Protein AF-A0A967P943-F1 (afdb_monomer)

Mean predicted aligned error: 12.05 Å

Nearest PDB structures (foldseek):
  6o35-assembly1_B-2  TM=4.585E-01  e=8.392E+00  synthetic construct
  6o35-assembly1_A  TM=4.595E-01  e=9.631E+00  synthetic construct
  6sgb-assembly1_Cb  TM=3.447E-01  e=5.182E+00  Trypanosoma brucei brucei

Radius of gyration: 23.94 Å; Cα contacts (8 Å, |Δi|>4): 29; chains: 1; bounding box: 72×47×44 Å

Sequence (89 aa):
MSENTDLDEILELLERRNKQNTEQYFIDLQSNEKAILSSASNIFAAYIASGIVASGDEEKFIQKSVNEAIKIALRVEKLVSDAEEEHNI

Secondary structure (DSSP, 8-state):
--S-HHHHHHHHHHHHHHHHTT--------HHHHHHHHHHHHHHHHHHHTT---TT-HHHHHHHHHHHHHHHHHHHHHHHHHHHHHHT-

Foldseek 3Di:
DDDDPVVVVVVVVVVVVVVVVPPPPDDDDDPVRVQLQVQLVVQLVVCVVVVVDDVVCSVVSSVVSSVVSVVVVVVVVVVVVVVVVVVVD

Solvent-accessible surface area (backbone atoms only — not comparable to full-atom values): 5232 Å² total; per-residue (Å²): 141,76,88,52,72,70,55,55,52,50,50,53,52,50,51,54,54,51,60,69,73,62,71,78,81,82,81,88,68,52,74,68,55,49,54,39,49,56,46,13,51,54,49,34,49,51,39,51,76,69,65,72,58,52,94,91,42,54,68,63,45,49,55,48,18,44,54,49,30,50,53,51,51,55,53,50,52,51,54,53,52,56,51,55,55,63,75,77,110

pLDDT: mean 84.33, std 16.13, range [48.97, 98.44]

Structure (mmCIF, N/CA/C/O backbone):
data_AF-A0A967P943-F1
#
_entry.id   AF-A0A967P943-F1
#
loop_
_atom_site.group_PDB
_atom_site.id
_atom_site.type_symbol
_atom_site.label_atom_id
_atom_site.label_alt_id
_atom_site.label_comp_id
_atom_site.label_asym_id
_atom_site.label_entity_id
_atom_site.label_seq_id
_atom_site.pdbx_PDB_ins_code
_atom_site.Cartn_x
_atom_site.Cartn_y
_atom_site.Cartn_z
_atom_site.occupancy
_atom_site.B_iso_or_equiv
_atom_site.auth_seq_id
_atom_site.auth_comp_id
_atom_site.auth_asym_id
_atom_site.auth_atom_id
_atom_site.pdbx_PDB_model_num
ATOM 1 N N . MET A 1 1 ? -48.512 35.062 21.134 1.00 48.97 1 MET A N 1
ATOM 2 C CA . MET A 1 1 ? -47.179 35.050 20.502 1.00 48.97 1 MET A CA 1
ATOM 3 C C . MET A 1 1 ? -46.606 33.655 20.720 1.00 48.97 1 MET A C 1
ATOM 5 O O . MET A 1 1 ? -45.665 33.498 21.485 1.00 48.97 1 MET A O 1
ATOM 9 N N . SER A 1 2 ? -47.297 32.637 20.199 1.00 54.78 2 SER A N 1
ATOM 10 C CA . SER A 1 2 ? -46.847 31.246 20.269 1.00 54.78 2 SER A CA 1
ATOM 11 C C . SER A 1 2 ? -46.057 30.916 19.013 1.00 54.78 2 SER A C 1
ATOM 13 O O . SER A 1 2 ? -46.168 31.619 18.009 1.00 54.78 2 SER A O 1
ATOM 15 N N . GLU A 1 3 ? -45.342 29.800 19.125 1.00 54.62 3 GLU A N 1
ATOM 16 C CA . GLU A 1 3 ? -44.903 28.956 18.019 1.00 54.62 3 GLU A CA 1
ATOM 17 C C . GLU A 1 3 ? -43.743 29.537 17.222 1.00 54.62 3 GLU A C 1
ATOM 19 O O . GLU A 1 3 ? -43.942 30.325 16.307 1.00 54.62 3 GLU A O 1
ATOM 24 N N . ASN A 1 4 ? -42.524 29.127 17.594 1.00 59.84 4 ASN A N 1
ATOM 25 C CA . ASN A 1 4 ? -41.546 28.529 16.663 1.00 59.84 4 ASN A CA 1
ATOM 26 C C . ASN A 1 4 ? -40.118 28.428 17.230 1.00 59.84 4 ASN A C 1
ATOM 28 O O . ASN A 1 4 ? -39.214 28.085 16.485 1.00 59.84 4 ASN A O 1
ATOM 32 N N . THR A 1 5 ? -39.891 28.622 18.534 1.00 61.72 5 THR A N 1
ATOM 33 C CA . THR A 1 5 ? -38.552 28.428 19.132 1.00 61.72 5 THR A CA 1
ATOM 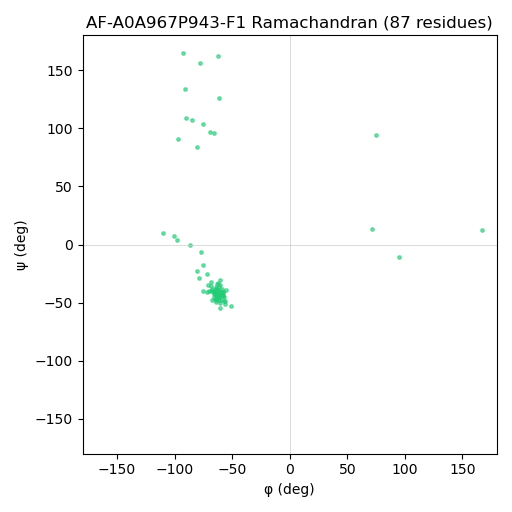34 C C . THR A 1 5 ? -37.982 27.028 18.857 1.00 61.72 5 THR A C 1
ATOM 36 O O . THR A 1 5 ? -36.816 26.905 18.499 1.00 61.72 5 THR A O 1
ATOM 39 N N . ASP A 1 6 ? -38.825 25.992 18.905 1.00 71.44 6 ASP A N 1
ATOM 40 C CA . ASP A 1 6 ? -38.430 24.613 18.581 1.00 71.44 6 ASP A CA 1
ATOM 41 C C . ASP A 1 6 ? -38.116 24.428 17.085 1.00 71.44 6 ASP A C 1
ATOM 43 O O . ASP A 1 6 ? -37.268 23.622 16.711 1.00 71.44 6 ASP A O 1
ATOM 47 N N . LEU A 1 7 ? -38.793 25.176 16.206 1.00 70.50 7 LEU A N 1
ATOM 48 C CA . LEU A 1 7 ? -38.569 25.116 14.761 1.00 70.50 7 LEU A CA 1
ATOM 49 C C . LEU A 1 7 ? -37.266 25.827 14.379 1.00 70.50 7 LEU A C 1
ATOM 51 O O . LEU A 1 7 ? -36.524 25.316 13.543 1.00 70.50 7 LEU A O 1
ATOM 55 N N . ASP A 1 8 ? -36.979 26.960 15.020 1.00 77.12 8 ASP A N 1
ATOM 56 C CA . ASP A 1 8 ? -35.734 27.710 14.851 1.00 77.12 8 ASP A CA 1
ATOM 57 C C . ASP A 1 8 ? -34.528 26.871 15.305 1.00 77.12 8 ASP A C 1
ATOM 59 O O . ASP A 1 8 ? -33.517 26.804 14.606 1.00 77.12 8 ASP A O 1
ATOM 63 N N . GLU A 1 9 ? -34.658 26.142 16.418 1.00 77.06 9 GLU A N 1
ATOM 64 C CA . GLU A 1 9 ? -33.620 25.231 16.914 1.00 77.06 9 GLU A CA 1
ATOM 65 C C . GLU A 1 9 ? -33.410 24.026 15.974 1.00 77.06 9 GLU A C 1
ATOM 67 O O . GLU A 1 9 ? -32.275 23.639 15.678 1.00 77.06 9 GLU A O 1
ATOM 72 N N . ILE A 1 10 ? -34.493 23.462 15.422 1.00 78.31 10 ILE A N 1
ATOM 73 C CA . ILE A 1 10 ? -34.422 22.395 14.409 1.00 78.31 10 ILE A CA 1
ATOM 74 C C . ILE A 1 10 ? -33.765 22.900 13.116 1.00 78.31 10 ILE A C 1
ATOM 76 O O . ILE A 1 10 ? -32.948 22.188 12.528 1.00 78.31 10 ILE A O 1
ATOM 80 N N . LEU A 1 11 ? -34.092 24.115 12.672 1.00 77.50 11 LEU A N 1
ATOM 81 C CA . LEU A 1 11 ? -33.487 24.745 11.498 1.00 77.50 11 LEU A CA 1
ATOM 82 C C . LEU A 1 11 ? -31.987 24.960 11.701 1.00 77.50 11 LEU A C 1
ATOM 84 O O . LEU A 1 11 ? -31.200 24.591 10.829 1.00 77.50 11 LEU A O 1
ATOM 88 N N . GLU A 1 12 ? -31.573 25.444 12.871 1.00 78.56 12 GLU A N 1
ATOM 89 C CA . GLU A 1 12 ? -30.159 25.639 13.192 1.00 78.56 12 GLU A CA 1
ATOM 90 C C . GLU A 1 12 ? -29.388 24.303 13.227 1.00 78.56 12 GLU A C 1
ATOM 92 O O . GLU A 1 12 ? -28.261 24.201 12.730 1.00 78.56 12 GLU A O 1
ATOM 97 N N . LEU A 1 13 ? -30.005 23.234 13.742 1.00 74.06 13 LEU A N 1
ATOM 98 C CA . LEU A 1 13 ? -29.442 21.879 13.711 1.00 74.06 13 LEU A CA 1
ATOM 99 C C . LEU A 1 13 ? -29.313 21.325 12.283 1.00 74.06 13 LEU A C 1
ATOM 101 O O . LEU A 1 13 ? -28.308 20.684 11.956 1.00 74.06 13 LEU A O 1
ATOM 105 N N . LEU A 1 14 ? -30.300 21.577 11.420 1.00 71.62 14 LEU A N 1
ATOM 106 C CA . LEU A 1 14 ? -30.271 21.170 10.013 1.00 71.62 14 LEU A CA 1
ATOM 107 C C . LEU A 1 14 ? -29.222 21.950 9.213 1.00 71.62 14 LEU A C 1
ATOM 109 O O . LEU A 1 14 ? -28.505 21.351 8.411 1.00 71.62 14 LEU A O 1
ATOM 113 N N . GLU A 1 15 ? -29.074 23.251 9.459 1.00 69.31 15 GLU A N 1
ATOM 114 C CA . GLU A 1 15 ? -28.036 24.080 8.842 1.00 69.31 15 GLU A CA 1
ATOM 115 C C . GLU A 1 15 ? -26.632 23.637 9.259 1.00 69.31 15 GLU A C 1
ATOM 117 O O . GLU A 1 15 ? -25.757 23.480 8.406 1.00 69.31 15 GLU A O 1
ATOM 122 N N . ARG A 1 16 ? -26.418 23.343 10.549 1.00 65.62 16 ARG A N 1
ATOM 123 C CA . ARG A 1 16 ? -25.148 22.786 11.048 1.00 65.62 16 ARG A CA 1
ATOM 124 C C . ARG A 1 16 ? -24.834 21.431 10.408 1.00 65.62 16 ARG A C 1
ATOM 126 O O . ARG A 1 16 ? -23.697 21.215 9.988 1.00 65.62 16 ARG A O 1
ATOM 133 N N . ARG A 1 17 ? -25.830 20.546 10.271 1.00 58.81 17 ARG A N 1
ATOM 134 C CA . ARG A 1 17 ? -25.680 19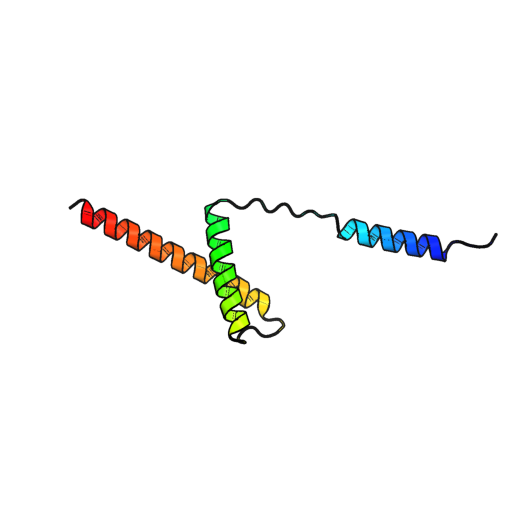.246 9.591 1.00 58.81 17 ARG A CA 1
ATOM 135 C C . ARG A 1 17 ? -25.354 19.416 8.102 1.00 58.81 17 ARG A C 1
ATOM 137 O O . ARG A 1 17 ? -24.485 18.719 7.588 1.00 58.81 17 ARG A O 1
ATOM 144 N N . ASN A 1 18 ? -26.012 20.344 7.409 1.00 58.06 18 ASN A N 1
ATOM 145 C CA . ASN A 1 18 ? -25.733 20.613 5.997 1.00 58.06 18 ASN A CA 1
ATOM 146 C C . ASN A 1 18 ? -24.346 21.229 5.791 1.00 58.06 18 ASN A C 1
ATOM 148 O O . ASN A 1 18 ? -23.655 20.835 4.857 1.00 58.06 18 ASN A O 1
ATOM 152 N N . LYS A 1 19 ? -23.903 22.113 6.692 1.00 57.03 19 LYS A N 1
ATOM 153 C CA . LYS A 1 19 ? -22.571 22.730 6.640 1.00 57.03 19 LYS A CA 1
ATOM 154 C C . LYS A 1 19 ? -21.442 21.703 6.791 1.00 57.03 19 LYS A C 1
ATOM 156 O O . LYS A 1 19 ? -20.415 21.839 6.134 1.00 57.03 19 LYS A O 1
ATOM 161 N N . GLN A 1 20 ? -21.655 20.652 7.588 1.00 55.56 20 GLN A N 1
ATOM 162 C CA . GLN A 1 20 ? -20.719 19.525 7.718 1.00 55.56 20 GLN A CA 1
ATOM 163 C C . GLN A 1 20 ? -20.689 18.610 6.479 1.00 55.56 20 GLN A C 1
ATOM 165 O O . GLN A 1 20 ? -19.665 17.997 6.206 1.00 55.56 20 GLN A O 1
ATOM 170 N N . ASN A 1 21 ? -21.771 18.553 5.692 1.00 52.78 21 ASN A N 1
ATOM 171 C CA . ASN A 1 21 ? -21.858 17.735 4.473 1.00 52.78 21 ASN A CA 1
ATOM 172 C C . ASN A 1 21 ? -21.330 18.435 3.204 1.00 52.78 21 ASN A C 1
ATOM 174 O O . ASN A 1 21 ? -21.359 17.844 2.125 1.00 52.78 21 ASN A O 1
ATOM 178 N N . THR A 1 22 ? -20.865 19.685 3.305 1.00 51.19 22 THR A N 1
ATOM 179 C CA . THR A 1 22 ? -20.414 20.499 2.157 1.00 51.19 22 THR A CA 1
ATOM 180 C C . THR A 1 22 ? -18.912 20.760 2.100 1.00 51.19 22 THR A C 1
ATOM 182 O O . THR A 1 22 ? -18.465 21.540 1.263 1.00 51.19 22 THR A O 1
ATOM 185 N N . GLU A 1 23 ? -18.101 20.102 2.926 1.00 51.69 23 GLU A N 1
ATOM 186 C CA . GLU A 1 23 ? -16.660 20.055 2.672 1.00 51.69 23 GLU A CA 1
ATOM 187 C C . GLU A 1 23 ? -16.392 18.975 1.619 1.00 51.69 23 GLU A C 1
ATOM 189 O O . GLU A 1 23 ? -16.107 17.819 1.923 1.00 51.69 23 GLU A O 1
ATOM 194 N N . GLN A 1 24 ? -16.543 19.336 0.341 1.00 54.47 24 GLN A N 1
ATOM 195 C CA . GLN A 1 24 ? -16.006 18.520 -0.744 1.00 54.47 24 GLN A CA 1
ATOM 196 C C . GLN A 1 24 ? -14.479 18.546 -0.643 1.00 54.47 24 GLN A C 1
ATOM 198 O O . GLN A 1 24 ? -13.821 19.469 -1.121 1.00 54.47 24 GLN A O 1
ATOM 203 N N . TYR A 1 25 ? -13.915 17.524 -0.005 1.00 59.72 25 TYR A N 1
ATOM 204 C CA . TYR A 1 25 ? -12.484 17.265 -0.043 1.00 59.72 25 TYR A CA 1
ATOM 205 C C . TYR A 1 25 ? -12.113 16.815 -1.458 1.00 59.72 25 TYR A C 1
ATOM 207 O O . TYR A 1 25 ? -12.279 15.653 -1.830 1.00 59.72 25 TYR A O 1
ATOM 215 N N . PHE A 1 26 ? -11.640 17.756 -2.273 1.00 65.69 26 PHE A N 1
ATOM 216 C CA . PHE A 1 26 ? -11.042 17.446 -3.565 1.00 65.69 26 PHE A CA 1
ATOM 217 C C . PHE A 1 26 ? -9.644 16.878 -3.331 1.00 65.69 26 PHE A C 1
ATOM 219 O O . PHE A 1 26 ? -8.709 17.609 -3.013 1.00 65.69 26 PHE A O 1
ATOM 226 N N . ILE A 1 27 ? -9.515 15.559 -3.466 1.00 75.25 27 ILE A N 1
ATOM 227 C CA . ILE A 1 27 ? -8.220 14.884 -3.429 1.00 75.25 27 ILE A CA 1
ATOM 228 C C . ILE A 1 27 ? -7.683 14.831 -4.862 1.00 75.25 27 ILE A C 1
ATOM 230 O O . ILE A 1 27 ? -8.205 14.090 -5.697 1.00 75.25 27 ILE A O 1
ATOM 234 N N . ASP A 1 28 ? -6.646 15.616 -5.144 1.00 87.06 28 ASP A N 1
ATOM 235 C CA . ASP A 1 28 ? -5.948 15.589 -6.430 1.00 87.06 28 ASP A CA 1
ATOM 236 C C . ASP A 1 28 ? -4.697 14.712 -6.333 1.00 87.06 28 ASP A C 1
ATOM 238 O O . ASP A 1 28 ? -3.630 15.164 -5.928 1.00 87.06 28 ASP A O 1
ATOM 242 N N . LEU A 1 29 ? -4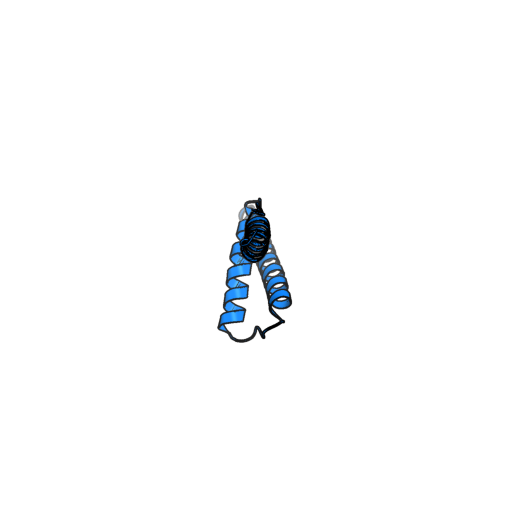.861 13.424 -6.647 1.00 89.31 29 LEU A N 1
ATOM 243 C CA . LEU A 1 29 ? -3.761 12.459 -6.674 1.00 89.31 29 LEU A CA 1
ATOM 244 C C . LEU A 1 29 ? -3.132 12.376 -8.067 1.00 89.31 29 LEU A C 1
ATOM 246 O O . LEU A 1 29 ? -3.828 12.184 -9.078 1.00 89.31 29 LEU A O 1
ATOM 250 N N . GLN A 1 30 ? -1.805 12.396 -8.105 1.00 93.12 30 GLN A N 1
ATOM 251 C CA . GLN A 1 30 ? -1.004 12.080 -9.282 1.00 93.12 30 GLN A CA 1
ATOM 252 C C . GLN A 1 30 ? -1.217 10.620 -9.731 1.00 93.12 30 GLN A C 1
ATOM 254 O O . GLN A 1 30 ? -1.718 9.769 -8.991 1.00 93.12 30 GLN A O 1
ATOM 259 N N . SER A 1 31 ? -0.855 10.292 -10.975 1.00 91.19 31 SER A N 1
ATOM 260 C CA . SER A 1 31 ? -1.086 8.949 -11.541 1.00 91.19 31 SER A CA 1
ATOM 261 C C . SER A 1 31 ? -0.375 7.833 -10.765 1.00 91.19 31 SER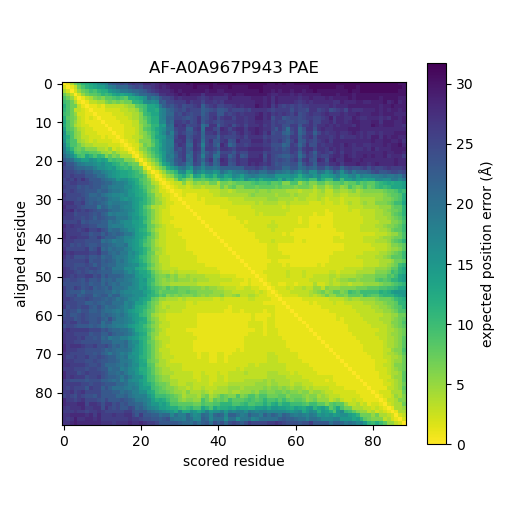 A C 1
ATOM 263 O O . SER A 1 31 ? -0.950 6.770 -10.540 1.00 91.19 31 SER A O 1
ATOM 265 N N . ASN A 1 32 ? 0.857 8.083 -10.323 1.00 90.50 32 ASN A N 1
ATOM 266 C CA . ASN A 1 32 ? 1.621 7.186 -9.452 1.00 90.50 32 ASN A CA 1
ATOM 267 C C . ASN A 1 32 ? 0.948 7.020 -8.077 1.00 90.50 32 ASN A C 1
ATOM 269 O O . ASN A 1 32 ? 0.816 5.899 -7.591 1.00 90.50 32 ASN A O 1
ATOM 273 N N . GLU A 1 33 ? 0.455 8.104 -7.477 1.00 93.25 33 GLU A N 1
ATOM 274 C CA . GLU A 1 33 ? -0.253 8.074 -6.192 1.00 93.25 33 GLU A CA 1
ATOM 275 C C . GLU A 1 33 ? -1.563 7.281 -6.285 1.00 93.25 33 GLU A C 1
ATOM 277 O O . GLU A 1 33 ? -1.869 6.492 -5.394 1.00 93.25 33 GLU A O 1
ATOM 282 N N . LYS A 1 34 ? -2.300 7.396 -7.398 1.00 94.75 34 LYS A N 1
ATOM 283 C CA . LYS A 1 34 ? -3.496 6.579 -7.679 1.00 94.75 34 LYS A CA 1
ATOM 284 C C . LYS A 1 34 ? -3.171 5.088 -7.778 1.00 94.75 34 LYS A C 1
ATOM 286 O O . LYS A 1 34 ? -3.924 4.264 -7.258 1.00 94.75 34 LYS A O 1
ATOM 291 N N . ALA A 1 35 ? -2.058 4.733 -8.420 1.00 94.06 35 ALA A N 1
ATOM 292 C CA . ALA A 1 35 ? -1.618 3.342 -8.532 1.00 94.06 35 ALA A CA 1
ATOM 293 C C . ALA A 1 35 ? -1.227 2.752 -7.164 1.00 94.06 35 ALA A C 1
ATOM 295 O O . ALA A 1 35 ? -1.612 1.623 -6.836 1.00 94.06 35 ALA A O 1
ATOM 296 N N . ILE A 1 36 ? -0.522 3.537 -6.341 1.00 95.94 36 ILE A N 1
ATOM 297 C CA . ILE A 1 36 ? -0.177 3.160 -4.964 1.00 95.94 36 ILE A CA 1
ATOM 298 C C . ILE A 1 36 ? -1.445 3.019 -4.122 1.00 95.94 36 ILE A C 1
ATOM 300 O O . ILE A 1 36 ? -1.602 1.999 -3.455 1.00 95.94 36 ILE A O 1
ATOM 304 N N . LEU A 1 37 ? -2.369 3.984 -4.191 1.00 96.69 37 LEU A N 1
ATOM 305 C CA . LEU A 1 37 ? -3.644 3.938 -3.476 1.00 96.69 37 LEU A CA 1
ATOM 306 C C . LEU A 1 37 ? -4.426 2.672 -3.829 1.00 96.69 37 LEU A C 1
ATOM 308 O O . LEU A 1 37 ? -4.811 1.933 -2.932 1.00 96.69 37 LEU A O 1
ATOM 312 N N . SER A 1 38 ? -4.610 2.384 -5.120 1.00 97.12 38 SER A N 1
ATOM 313 C CA . SER A 1 38 ? -5.343 1.194 -5.568 1.00 97.12 38 SER A CA 1
ATOM 314 C C . SER A 1 38 ? -4.715 -0.100 -5.036 1.00 97.12 38 SER A C 1
ATOM 316 O O . SER A 1 38 ? -5.418 -0.976 -4.529 1.00 97.12 38 SER A O 1
ATOM 318 N N . SER A 1 39 ? -3.384 -0.197 -5.075 1.00 97.50 39 SER A N 1
ATOM 319 C CA . SER A 1 39 ? -2.654 -1.352 -4.542 1.00 97.50 39 SER A CA 1
ATOM 320 C C . SER A 1 39 ? -2.800 -1.470 -3.022 1.00 97.50 39 SER A C 1
ATOM 322 O O . SER A 1 39 ? -3.096 -2.549 -2.511 1.00 97.50 39 SER A O 1
ATOM 324 N N . ALA A 1 40 ? -2.654 -0.359 -2.296 1.00 98.19 40 ALA A N 1
ATOM 325 C CA . ALA A 1 40 ? -2.817 -0.308 -0.848 1.00 98.19 40 ALA A CA 1
ATOM 326 C C . ALA A 1 40 ? -4.248 -0.670 -0.423 1.00 98.19 40 ALA A C 1
ATOM 328 O O . ALA A 1 40 ? -4.424 -1.413 0.540 1.00 98.19 40 ALA A O 1
ATOM 329 N N . SER A 1 41 ? -5.268 -0.223 -1.164 1.00 98.06 41 SER A N 1
ATOM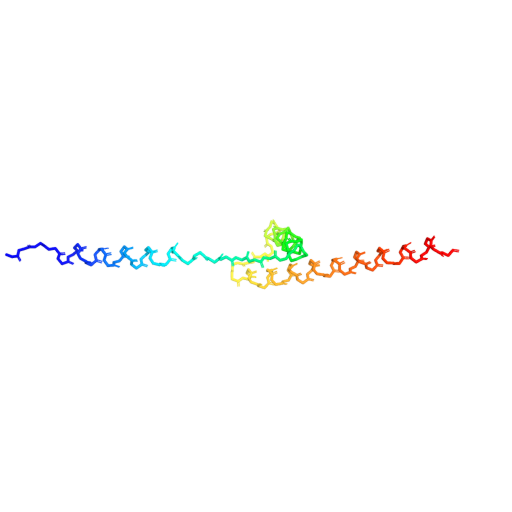 330 C CA . SER A 1 41 ? -6.665 -0.600 -0.927 1.00 98.06 41 SER A CA 1
ATOM 331 C C . SER A 1 41 ? -6.876 -2.107 -1.052 1.00 98.06 41 SER A C 1
ATOM 333 O O . SER A 1 41 ? -7.540 -2.696 -0.202 1.00 98.06 41 SER A O 1
ATOM 335 N N . ASN A 1 42 ? -6.275 -2.749 -2.058 1.00 98.25 42 ASN A N 1
ATOM 336 C CA . ASN A 1 42 ? -6.368 -4.200 -2.231 1.00 98.25 42 ASN A CA 1
ATOM 337 C C . ASN A 1 42 ? -5.686 -4.965 -1.086 1.00 98.25 42 ASN A C 1
ATOM 339 O O . ASN A 1 42 ? -6.245 -5.932 -0.569 1.00 98.25 42 ASN A O 1
ATOM 343 N N . ILE A 1 43 ? -4.504 -4.515 -0.655 1.00 98.31 43 ILE A N 1
ATOM 344 C CA . ILE A 1 43 ? -3.784 -5.111 0.481 1.00 98.31 43 ILE A CA 1
ATOM 345 C C . ILE A 1 43 ? -4.600 -4.955 1.772 1.00 98.31 43 ILE A C 1
ATOM 347 O O . ILE A 1 43 ? -4.786 -5.921 2.513 1.00 98.31 43 ILE A O 1
ATOM 351 N N . PHE A 1 44 ? -5.153 -3.767 2.018 1.00 98.38 44 PHE A N 1
ATOM 352 C CA . PHE A 1 44 ? -5.970 -3.514 3.200 1.00 98.38 44 PHE A CA 1
ATOM 353 C C . PHE A 1 44 ? -7.258 -4.345 3.201 1.00 98.38 44 PHE A C 1
ATOM 355 O O . PHE A 1 44 ? -7.608 -4.944 4.219 1.00 98.38 44 PHE A O 1
ATOM 362 N N . ALA A 1 45 ? -7.922 -4.465 2.049 1.00 97.88 45 ALA A N 1
ATOM 363 C CA . ALA A 1 45 ? -9.086 -5.330 1.889 1.00 97.88 45 ALA A CA 1
ATOM 364 C C . ALA A 1 45 ? -8.756 -6.799 2.198 1.00 97.88 45 ALA A C 1
ATOM 366 O O . ALA A 1 45 ? -9.553 -7.479 2.845 1.00 97.88 45 ALA A O 1
ATOM 367 N N . ALA A 1 46 ? -7.570 -7.281 1.812 1.00 98.12 46 ALA A N 1
ATOM 368 C CA . ALA A 1 46 ? -7.110 -8.622 2.167 1.00 98.12 46 ALA A CA 1
ATOM 369 C C . ALA A 1 46 ? -6.912 -8.779 3.686 1.00 98.12 46 ALA A C 1
ATOM 371 O O . ALA A 1 46 ? -7.319 -9.796 4.254 1.00 98.12 46 ALA A O 1
ATOM 372 N N . TYR A 1 47 ? -6.367 -7.764 4.370 1.00 98.06 47 TYR A N 1
ATOM 373 C CA . TYR A 1 47 ? -6.269 -7.777 5.832 1.00 98.06 47 TYR A CA 1
ATOM 374 C C . TYR A 1 47 ? -7.640 -7.842 6.507 1.00 98.06 47 TYR A C 1
ATOM 376 O O . TYR A 1 47 ? -7.823 -8.661 7.411 1.00 98.06 47 TYR A O 1
ATOM 384 N N . ILE A 1 48 ? -8.613 -7.055 6.041 1.00 97.31 48 ILE A N 1
ATOM 385 C CA . ILE A 1 48 ? -9.992 -7.112 6.548 1.00 97.31 48 ILE A CA 1
ATOM 386 C C . ILE A 1 48 ? -10.592 -8.502 6.311 1.00 97.31 48 ILE A C 1
ATOM 388 O O . ILE A 1 48 ? -11.092 -9.120 7.248 1.00 97.31 48 ILE A O 1
ATOM 392 N N . ALA A 1 49 ? -10.499 -9.027 5.086 1.00 97.50 49 ALA A N 1
ATOM 393 C CA . ALA A 1 49 ? -11.065 -10.327 4.724 1.00 97.50 49 ALA A CA 1
ATOM 394 C C . ALA A 1 49 ? -10.463 -11.486 5.537 1.00 97.50 49 ALA A C 1
ATOM 396 O O . ALA A 1 49 ? -11.146 -12.466 5.822 1.00 97.50 49 ALA A O 1
ATOM 397 N N . SER A 1 50 ? -9.195 -11.364 5.941 1.00 97.19 50 SER A N 1
ATOM 398 C CA . SER A 1 50 ? -8.514 -12.343 6.796 1.00 97.19 50 SER A CA 1
ATOM 399 C C . SER A 1 50 ? -8.894 -12.265 8.283 1.00 97.19 50 SER A C 1
ATOM 401 O O . SER A 1 50 ? -8.463 -13.111 9.063 1.00 97.19 50 SER A O 1
ATOM 403 N N . GLY A 1 51 ? -9.678 -11.261 8.693 1.00 96.38 51 GLY A N 1
ATOM 404 C CA . GLY A 1 51 ? -10.077 -11.050 10.087 1.00 96.38 51 GLY A CA 1
ATOM 405 C C . GLY A 1 51 ? -8.949 -10.553 10.999 1.00 96.38 51 GLY A C 1
ATOM 406 O O . GLY A 1 51 ? -9.087 -10.594 12.217 1.00 96.38 51 GLY A O 1
ATOM 407 N N . ILE A 1 52 ? -7.828 -10.098 10.428 1.00 96.75 52 ILE A N 1
ATOM 408 C CA . ILE A 1 52 ? -6.653 -9.635 11.185 1.00 96.75 52 ILE A CA 1
ATOM 409 C C . ILE A 1 52 ? -6.828 -8.188 11.685 1.00 96.75 52 ILE A C 1
ATOM 411 O O . ILE A 1 52 ? -6.178 -7.792 12.653 1.00 96.75 52 ILE A O 1
ATOM 415 N N . VAL A 1 53 ? -7.699 -7.394 11.052 1.00 95.88 53 VAL A N 1
ATOM 416 C CA . VAL A 1 53 ? -7.973 -6.006 11.460 1.00 95.88 53 VAL A CA 1
ATOM 417 C C . VAL A 1 53 ? -9.026 -5.999 12.568 1.00 95.88 53 VAL A C 1
ATOM 419 O O . VAL A 1 53 ? -10.203 -6.248 12.312 1.00 95.88 53 VAL A O 1
ATOM 422 N N . ALA A 1 54 ? -8.601 -5.722 13.800 1.00 93.19 54 ALA A N 1
ATOM 423 C CA . ALA A 1 54 ? -9.510 -5.479 14.915 1.00 93.19 54 ALA A CA 1
ATOM 424 C C . ALA A 1 54 ? -10.094 -4.057 14.851 1.00 93.19 54 ALA A C 1
ATOM 426 O O . ALA A 1 54 ? -9.480 -3.149 14.289 1.00 93.19 54 ALA A O 1
ATOM 427 N N . SER A 1 55 ? -11.260 -3.850 15.467 1.00 90.56 55 SER A N 1
ATOM 428 C CA . SER A 1 55 ? -11.837 -2.509 15.604 1.00 90.56 55 SER A CA 1
ATOM 429 C C . SER A 1 55 ? -10.910 -1.602 16.414 1.00 90.56 55 SER A C 1
ATOM 431 O O . SER A 1 55 ? -10.531 -1.947 17.534 1.00 90.56 55 SER A O 1
ATOM 433 N N . GLY A 1 56 ? -10.563 -0.445 15.858 1.00 93.69 56 GLY A N 1
ATOM 434 C CA . GLY A 1 56 ? -9.597 0.500 16.420 1.00 93.69 56 GLY A CA 1
ATOM 435 C C . GLY A 1 56 ? -8.167 0.340 15.890 1.00 93.69 56 GLY A C 1
ATOM 436 O O . GLY A 1 56 ? -7.344 1.224 16.122 1.00 93.69 56 GLY A O 1
ATOM 437 N N . ASP A 1 57 ? -7.865 -0.740 15.162 1.00 96.12 57 ASP A N 1
ATOM 438 C CA . ASP A 1 57 ? -6.560 -0.967 14.524 1.00 96.12 57 ASP A CA 1
ATOM 439 C C . ASP A 1 57 ? -6.542 -0.567 13.032 1.00 96.12 57 ASP A C 1
ATOM 441 O O . ASP A 1 57 ? -5.528 -0.758 12.355 1.00 96.12 57 ASP A O 1
ATOM 445 N N . GLU A 1 58 ? -7.627 -0.007 12.489 1.00 95.94 58 GLU A N 1
ATOM 446 C CA . GLU A 1 58 ? -7.776 0.271 11.055 1.00 95.94 58 GLU A CA 1
ATOM 447 C C . GLU A 1 58 ? -6.640 1.152 10.523 1.00 95.94 58 GLU A C 1
ATOM 449 O O . GLU A 1 58 ? -5.984 0.781 9.551 1.00 95.94 58 GLU A O 1
ATOM 454 N N . GLU A 1 59 ? -6.334 2.260 11.203 1.00 96.81 59 GLU A N 1
ATOM 455 C CA . GLU A 1 59 ? -5.295 3.217 10.794 1.00 96.81 59 GLU A CA 1
ATOM 456 C C . GLU A 1 59 ? -3.912 2.558 10.677 1.00 96.81 59 GLU A C 1
ATOM 458 O O . GLU A 1 59 ? -3.173 2.752 9.709 1.00 96.81 59 GLU A O 1
ATOM 463 N N . LYS A 1 60 ? -3.577 1.686 11.632 1.00 97.25 60 LYS A N 1
ATOM 464 C CA . LYS A 1 60 ? -2.317 0.934 11.633 1.00 97.25 60 LYS A CA 1
ATOM 465 C C . LYS A 1 60 ? -2.206 0.043 10.398 1.00 97.25 60 LYS A C 1
ATOM 467 O O . LYS A 1 60 ? -1.132 -0.051 9.797 1.00 97.25 60 LYS A O 1
ATOM 472 N N . PHE A 1 61 ? -3.291 -0.630 10.023 1.00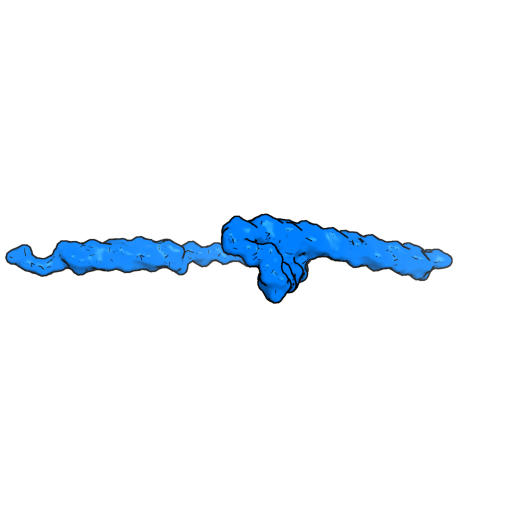 98.19 61 PHE A N 1
ATOM 473 C CA . PHE A 1 61 ? -3.303 -1.520 8.864 1.00 98.19 61 PHE A CA 1
ATOM 474 C C . PHE A 1 61 ? -3.427 -0.767 7.537 1.00 98.19 61 PHE A C 1
ATOM 476 O O . PHE A 1 61 ? -2.847 -1.221 6.550 1.00 98.19 61 PHE A O 1
ATOM 483 N N . ILE A 1 62 ? -4.068 0.403 7.512 1.00 98.12 62 ILE A N 1
ATOM 484 C CA . ILE A 1 62 ? -4.039 1.326 6.371 1.00 98.12 62 ILE A CA 1
ATOM 485 C C . ILE A 1 62 ? -2.593 1.753 6.103 1.00 98.12 62 ILE A C 1
ATOM 487 O O . ILE A 1 62 ? -2.065 1.494 5.019 1.00 98.12 62 ILE A O 1
ATOM 491 N N . GLN A 1 63 ? -1.901 2.292 7.112 1.00 98.06 63 GLN A N 1
ATOM 492 C CA . GLN A 1 63 ? -0.501 2.705 6.983 1.00 98.06 63 GLN A CA 1
ATOM 493 C C . GLN A 1 63 ? 0.406 1.541 6.564 1.00 98.06 63 GLN A C 1
ATOM 495 O O . GLN A 1 63 ? 1.297 1.697 5.722 1.00 98.06 63 GLN A O 1
ATOM 500 N N . LYS A 1 64 ? 0.183 0.350 7.131 1.00 98.19 64 LYS A N 1
ATOM 501 C CA . LYS A 1 64 ? 0.920 -0.860 6.754 1.00 98.19 64 LYS A CA 1
ATOM 502 C C . LYS A 1 64 ? 0.712 -1.214 5.279 1.00 98.19 64 LYS A C 1
ATOM 504 O O . LYS A 1 64 ? 1.689 -1.488 4.587 1.00 98.19 64 LYS A O 1
ATOM 509 N N . SER A 1 65 ? -0.524 -1.146 4.794 1.00 98.44 65 SER A N 1
ATOM 510 C CA . SER A 1 65 ? -0.878 -1.464 3.406 1.00 98.44 65 SER A CA 1
ATOM 511 C C . SER A 1 65 ? -0.257 -0.483 2.410 1.00 98.44 65 SER A C 1
ATOM 513 O O . SER A 1 65 ? 0.264 -0.904 1.379 1.00 98.44 65 SER A O 1
ATOM 515 N N . VAL A 1 66 ? -0.228 0.813 2.741 1.00 98.31 66 VAL A N 1
ATOM 516 C CA . VAL A 1 66 ? 0.465 1.837 1.937 1.00 98.31 66 VAL A CA 1
ATOM 517 C C . VAL A 1 66 ? 1.964 1.545 1.855 1.00 98.31 66 VAL A C 1
ATOM 519 O O . VAL A 1 66 ? 2.537 1.518 0.766 1.00 98.31 66 VAL A O 1
ATOM 522 N N . ASN A 1 67 ? 2.603 1.252 2.990 1.00 98.25 67 ASN A N 1
ATOM 523 C CA . ASN A 1 67 ? 4.031 0.930 3.027 1.00 98.25 67 ASN A CA 1
ATOM 524 C C . ASN A 1 67 ? 4.369 -0.330 2.215 1.00 98.25 67 ASN A C 1
ATOM 526 O O . ASN A 1 67 ? 5.428 -0.407 1.593 1.00 98.25 67 ASN A O 1
ATOM 530 N N . GLU A 1 68 ? 3.494 -1.332 2.227 1.00 98.44 68 GLU A N 1
ATOM 531 C CA . GLU A 1 68 ? 3.674 -2.559 1.451 1.00 98.44 68 GLU A CA 1
ATOM 532 C C . GLU A 1 68 ? 3.478 -2.326 -0.046 1.00 98.44 68 GLU A C 1
ATOM 534 O O . GLU A 1 68 ? 4.303 -2.793 -0.830 1.00 98.44 68 GLU A O 1
ATOM 539 N N . ALA A 1 69 ? 2.480 -1.532 -0.444 1.00 98.25 69 ALA A N 1
ATOM 540 C CA . ALA A 1 69 ? 2.302 -1.120 -1.834 1.00 98.25 69 ALA A CA 1
ATOM 541 C C . ALA A 1 69 ? 3.551 -0.404 -2.379 1.00 98.25 69 ALA A C 1
ATOM 543 O O . ALA A 1 69 ? 4.037 -0.750 -3.455 1.00 98.25 69 ALA A O 1
ATOM 544 N N . ILE A 1 70 ? 4.130 0.523 -1.605 1.00 97.62 70 ILE A N 1
ATOM 545 C CA . ILE A 1 70 ? 5.375 1.218 -1.973 1.00 97.62 70 ILE A CA 1
ATOM 546 C C . ILE A 1 70 ? 6.538 0.229 -2.117 1.00 97.62 70 ILE A C 1
ATOM 548 O O . ILE A 1 70 ? 7.279 0.284 -3.096 1.00 97.62 70 ILE A O 1
ATOM 552 N N . LYS A 1 71 ? 6.703 -0.709 -1.174 1.00 97.94 71 LYS A N 1
ATOM 553 C CA . LYS A 1 71 ? 7.765 -1.729 -1.251 1.00 97.94 71 LYS A CA 1
ATOM 554 C C . LYS A 1 71 ?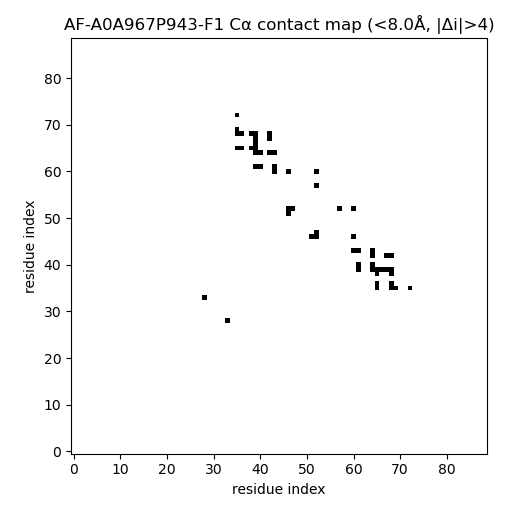 7.636 -2.607 -2.492 1.00 97.94 71 LYS A C 1
ATOM 556 O O . LYS A 1 71 ? 8.648 -2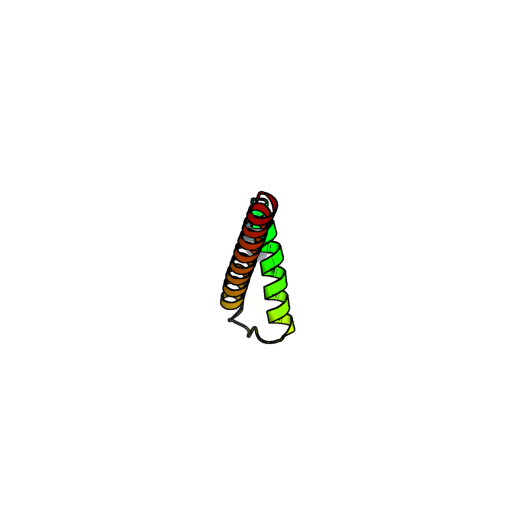.916 -3.118 1.00 97.94 71 LYS A O 1
ATOM 561 N N . ILE A 1 72 ? 6.415 -3.010 -2.838 1.00 97.06 72 ILE A N 1
ATOM 562 C CA . ILE A 1 72 ? 6.145 -3.793 -4.0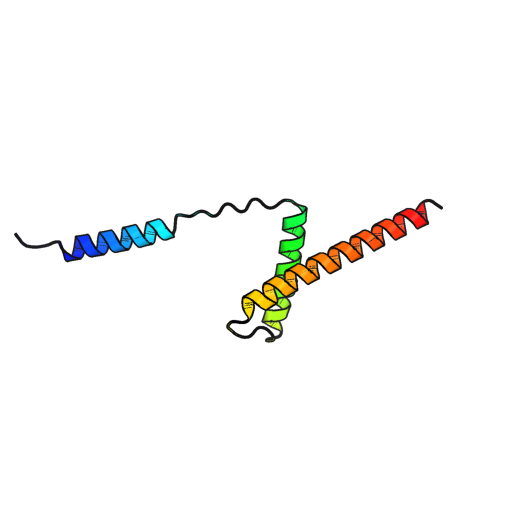47 1.00 97.06 72 ILE A CA 1
ATOM 563 C C . ILE A 1 72 ? 6.500 -2.968 -5.286 1.00 97.06 72 ILE A C 1
ATOM 565 O O . ILE A 1 72 ? 7.240 -3.462 -6.133 1.00 97.06 72 ILE A O 1
ATOM 569 N N . ALA A 1 73 ? 6.055 -1.710 -5.359 1.00 95.81 73 ALA A N 1
ATOM 570 C CA . ALA A 1 73 ? 6.367 -0.818 -6.474 1.00 95.81 73 ALA A CA 1
ATOM 571 C C . ALA A 1 73 ? 7.884 -0.657 -6.673 1.00 95.81 73 ALA A C 1
ATOM 573 O O . ALA A 1 73 ? 8.381 -0.883 -7.771 1.00 95.81 73 ALA A O 1
ATOM 574 N N . LEU A 1 74 ? 8.638 -0.387 -5.601 1.00 95.62 74 LEU A N 1
ATOM 575 C CA . LEU A 1 74 ? 10.104 -0.289 -5.653 1.00 95.62 74 LEU A CA 1
ATOM 576 C C . LEU A 1 74 ? 10.771 -1.594 -6.108 1.00 95.62 74 LEU A C 1
ATOM 578 O O . LEU A 1 74 ? 11.799 -1.569 -6.785 1.00 95.62 74 LEU A O 1
ATOM 582 N N . ARG A 1 75 ? 10.212 -2.750 -5.733 1.00 96.19 75 ARG A N 1
ATOM 583 C CA . ARG A 1 75 ? 10.745 -4.044 -6.168 1.00 96.19 75 ARG A CA 1
ATOM 584 C C . ARG A 1 75 ? 10.504 -4.280 -7.656 1.00 96.19 75 ARG A C 1
ATOM 586 O O . ARG A 1 75 ? 11.400 -4.815 -8.304 1.00 96.19 75 ARG A O 1
ATOM 593 N N . VAL A 1 76 ? 9.330 -3.905 -8.163 1.00 94.62 76 VAL A N 1
ATOM 594 C CA . VAL A 1 76 ? 8.990 -3.981 -9.590 1.00 94.62 76 VAL A CA 1
ATOM 595 C C . VAL A 1 76 ? 9.893 -3.056 -10.396 1.00 94.62 76 VAL A C 1
ATOM 597 O O . VAL A 1 76 ? 10.512 -3.533 -11.337 1.00 94.62 76 VAL A O 1
ATOM 600 N N . GLU A 1 77 ? 10.040 -1.796 -9.977 1.00 93.88 77 GLU A N 1
ATOM 601 C CA . GLU A 1 77 ? 10.929 -0.815 -10.618 1.00 93.88 77 GLU A CA 1
ATOM 602 C C . GLU A 1 77 ? 12.336 -1.392 -10.795 1.00 93.88 77 GLU A C 1
ATOM 604 O O . GLU A 1 77 ? 12.846 -1.479 -11.906 1.00 93.88 77 GLU A O 1
ATOM 609 N N . LYS A 1 78 ? 12.917 -1.905 -9.701 1.00 94.88 78 LYS A N 1
ATOM 610 C CA . LYS A 1 78 ? 14.244 -2.517 -9.737 1.00 94.88 78 LYS A CA 1
ATOM 611 C C . LYS A 1 78 ? 14.323 -3.686 -10.724 1.00 94.88 78 LYS A C 1
ATOM 613 O O . LYS A 1 78 ? 15.296 -3.792 -11.451 1.00 94.88 78 LYS A O 1
ATOM 618 N N . LEU A 1 79 ? 13.325 -4.572 -10.735 1.00 95.12 79 LEU A N 1
ATOM 619 C CA . LEU A 1 79 ? 13.316 -5.723 -11.647 1.00 95.12 79 LEU A CA 1
ATOM 620 C C . LEU A 1 79 ? 13.250 -5.300 -13.116 1.00 95.12 79 LEU A C 1
ATOM 622 O O . LEU A 1 79 ? 13.857 -5.959 -13.953 1.00 95.12 79 LEU A O 1
ATOM 626 N N . VAL A 1 80 ? 12.511 -4.233 -13.421 1.00 93.19 80 VAL A N 1
ATOM 627 C CA . VAL A 1 80 ? 12.437 -3.679 -14.776 1.00 93.19 80 VAL A CA 1
ATOM 628 C C . VAL A 1 80 ? 13.785 -3.085 -15.171 1.00 93.19 80 VAL A C 1
ATOM 630 O O . VAL A 1 80 ? 14.294 -3.433 -16.230 1.00 93.19 80 VAL A O 1
ATOM 633 N N . SER A 1 81 ? 14.401 -2.273 -14.305 1.00 90.94 81 SER A N 1
ATOM 634 C CA . SER A 1 81 ? 15.727 -1.700 -14.570 1.00 90.94 81 SER A CA 1
ATOM 635 C C . SER A 1 81 ? 16.800 -2.775 -14.762 1.00 90.94 81 SER A C 1
ATOM 637 O O . SER A 1 81 ? 17.527 -2.729 -15.750 1.00 90.94 81 SER A O 1
ATOM 639 N N . ASP A 1 82 ? 16.859 -3.773 -13.872 1.00 91.12 82 ASP A N 1
ATOM 640 C CA . ASP A 1 82 ? 17.818 -4.884 -13.967 1.00 91.12 82 ASP A CA 1
ATOM 641 C C . ASP A 1 82 ? 17.650 -5.634 -15.317 1.00 91.12 82 ASP A C 1
ATOM 643 O O . ASP A 1 82 ? 18.631 -5.974 -15.977 1.00 91.12 82 ASP A O 1
ATOM 647 N N . ALA A 1 83 ? 16.407 -5.852 -15.770 1.00 87.50 83 ALA A N 1
ATOM 648 C CA . ALA A 1 83 ? 16.118 -6.537 -17.035 1.00 87.50 83 ALA A CA 1
ATOM 649 C C . ALA A 1 83 ? 16.467 -5.702 -18.282 1.00 87.50 83 ALA A C 1
ATOM 651 O O . ALA A 1 83 ? 16.884 -6.256 -19.301 1.00 87.50 83 ALA A O 1
ATOM 652 N N . GLU A 1 84 ? 16.292 -4.380 -18.225 1.00 86.31 84 GLU A N 1
ATOM 653 C CA . GLU A 1 84 ? 16.700 -3.471 -19.302 1.00 86.31 84 GLU A CA 1
ATOM 654 C C . GLU A 1 84 ? 18.225 -3.393 -19.434 1.00 86.31 84 GLU A C 1
ATOM 656 O O . GLU A 1 84 ? 18.739 -3.311 -20.551 1.00 86.31 84 GLU A O 1
ATOM 661 N N . GLU A 1 85 ? 18.961 -3.453 -18.322 1.00 78.19 85 GLU A N 1
ATOM 662 C CA . GLU A 1 85 ? 20.424 -3.511 -18.338 1.00 78.19 85 GLU A CA 1
ATOM 663 C C . GLU A 1 85 ? 20.926 -4.806 -18.988 1.00 78.19 85 GLU A C 1
ATOM 665 O O . GLU A 1 85 ? 21.767 -4.740 -19.882 1.00 78.19 85 GLU A O 1
ATOM 670 N N . GLU A 1 86 ? 20.372 -5.970 -18.627 1.00 72.12 86 GLU A N 1
ATOM 671 C CA . GLU A 1 86 ? 20.754 -7.264 -19.218 1.00 72.12 86 GLU A CA 1
ATOM 672 C C . GLU A 1 86 ? 20.480 -7.351 -20.728 1.00 72.12 86 GLU A C 1
ATOM 674 O O . GLU A 1 86 ? 21.233 -7.996 -21.453 1.00 72.12 86 GLU A O 1
ATOM 679 N N . HIS A 1 87 ? 19.428 -6.696 -21.224 1.00 64.75 87 HIS A N 1
ATOM 680 C CA . HIS A 1 87 ? 19.078 -6.712 -22.648 1.00 64.75 87 HIS A CA 1
ATOM 681 C C . HIS A 1 87 ? 19.983 -5.840 -23.533 1.00 64.75 87 HIS A C 1
ATOM 683 O O . HIS A 1 87 ? 19.969 -5.999 -24.756 1.00 64.75 87 HIS A O 1
ATOM 689 N N . ASN A 1 88 ? 20.731 -4.909 -22.935 1.00 62.62 88 ASN A N 1
ATOM 690 C CA . ASN A 1 88 ? 21.600 -3.956 -23.630 1.00 62.62 88 ASN A CA 1
ATOM 691 C C . ASN A 1 88 ? 23.090 -4.363 -23.617 1.00 62.62 88 ASN A C 1
ATOM 693 O O . ASN A 1 88 ? 23.936 -3.575 -24.055 1.00 62.62 88 ASN A O 1
ATOM 697 N N . ILE A 1 89 ? 23.406 -5.569 -23.131 1.00 53.78 89 ILE A N 1
ATOM 698 C CA . ILE A 1 89 ? 24.749 -6.177 -23.085 1.00 53.78 89 ILE A CA 1
ATOM 699 C C . ILE A 1 89 ? 24.805 -7.348 -24.071 1.00 53.78 89 ILE A C 1
ATOM 701 O O . ILE A 1 89 ? 25.844 -7.480 -24.759 1.00 53.78 89 ILE A O 1
#